Protein AF-A0A8X6QGM1-F1 (afdb_monomer_lite)

Radius of gyration: 16.3 Å; chains: 1; bounding box: 34×25×50 Å

Foldseek 3Di:
DLPAQEEEDEFELDLVGLVVVVVVVVVQVVSCVVVVHHHAYEYAYAAEPPPRVVSVVSSVVSCVVVVNDGNYYDPDHHYDDVLCVVCVVVVHDSVPPDDPD

Sequence (101 aa):
MMRSDLVITISLLSAVDLWKIESLMNILKILKAIQSRPIPLFFVNKVPARHAGSSINEALMFFGQNNMYPDFILQSVIKERDILNHSIKFGKGVIELCPTG

Structure (mmCIF, N/CA/C/O backbone):
data_AF-A0A8X6QGM1-F1
#
_entry.id   AF-A0A8X6QGM1-F1
#
loop_
_atom_site.group_PDB
_atom_site.id
_atom_site.type_symbol
_atom_site.label_atom_id
_atom_site.label_alt_id
_atom_site.label_comp_id
_atom_site.label_asym_id
_atom_site.label_entity_id
_atom_site.label_seq_id
_atom_site.pdbx_PDB_ins_code
_atom_site.Cartn_x
_atom_site.Cartn_y
_atom_site.Cartn_z
_atom_site.occupancy
_atom_site.B_iso_or_equiv
_atom_site.auth_seq_id
_atom_site.auth_comp_id
_atom_site.auth_asym_id
_atom_site.auth_atom_id
_atom_site.pdbx_PDB_model_num
ATOM 1 N N . MET A 1 1 ? -14.101 8.860 3.106 1.00 61.44 1 MET A N 1
ATOM 2 C CA . MET A 1 1 ? -13.469 8.425 4.369 1.00 61.44 1 MET A CA 1
ATOM 3 C C . MET A 1 1 ? -14.448 8.233 5.513 1.00 61.44 1 MET A C 1
ATOM 5 O O . MET A 1 1 ? -14.422 7.167 6.094 1.00 61.44 1 MET A O 1
ATOM 9 N N . MET A 1 2 ? -15.332 9.188 5.838 1.00 67.62 2 MET A N 1
ATOM 10 C CA . MET A 1 2 ? -16.178 9.073 7.046 1.00 67.62 2 MET A CA 1
ATOM 11 C C . MET A 1 2 ? -17.167 7.891 7.085 1.00 67.62 2 MET A C 1
ATOM 13 O O . MET A 1 2 ? -17.752 7.643 8.129 1.00 67.62 2 MET A O 1
ATOM 17 N N . ARG A 1 3 ? -17.363 7.184 5.967 1.00 82.88 3 ARG A N 1
ATOM 18 C CA . ARG A 1 3 ? -18.176 5.958 5.871 1.00 82.88 3 ARG A CA 1
ATOM 19 C C . ARG A 1 3 ? -17.354 4.730 5.466 1.00 82.88 3 ARG A C 1
ATOM 21 O O . ARG A 1 3 ? -17.922 3.703 5.135 1.00 82.88 3 ARG A O 1
ATOM 28 N N . SER A 1 4 ? -16.035 4.872 5.377 1.00 85.00 4 SER A N 1
ATOM 29 C CA . SER A 1 4 ? -15.156 3.816 4.890 1.00 85.00 4 SER A CA 1
ATOM 30 C C . SER A 1 4 ? -14.902 2.816 6.010 1.00 85.00 4 SER A C 1
ATOM 32 O O . SER A 1 4 ? -14.490 3.207 7.099 1.00 85.00 4 SER A O 1
ATOM 34 N N . ASP A 1 5 ? -15.119 1.532 5.734 1.00 88.31 5 ASP A N 1
ATOM 35 C CA . ASP A 1 5 ? -14.847 0.470 6.705 1.00 88.31 5 ASP A CA 1
ATOM 36 C C . ASP A 1 5 ? -13.361 0.100 6.780 1.00 88.31 5 ASP A C 1
ATOM 38 O O . ASP A 1 5 ? -12.908 -0.445 7.782 1.00 88.31 5 ASP A O 1
ATOM 42 N N . LEU A 1 6 ? -12.615 0.420 5.723 1.00 92.06 6 LEU A N 1
ATOM 43 C CA . LEU A 1 6 ? -11.175 0.245 5.581 1.00 92.06 6 LEU A CA 1
ATOM 44 C C . LEU A 1 6 ? -10.633 1.259 4.573 1.00 92.06 6 LEU A C 1
ATOM 46 O O . LEU A 1 6 ? -11.388 1.832 3.778 1.00 92.06 6 LEU A O 1
ATOM 50 N N . VAL A 1 7 ? -9.318 1.457 4.575 1.00 92.25 7 VAL A N 1
ATOM 51 C CA . VAL A 1 7 ? -8.622 2.298 3.598 1.00 92.25 7 VAL A CA 1
ATOM 52 C C . VAL A 1 7 ? -7.512 1.490 2.958 1.00 92.25 7 VAL A C 1
ATOM 54 O O . VAL A 1 7 ? -6.632 0.995 3.650 1.00 92.25 7 VAL A O 1
ATOM 57 N N . ILE A 1 8 ? -7.539 1.383 1.632 1.00 92.88 8 ILE A N 1
ATOM 58 C CA . ILE A 1 8 ? -6.433 0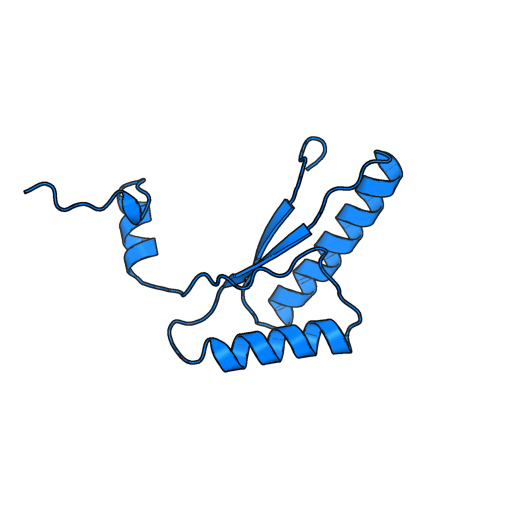.826 0.853 1.00 92.88 8 ILE A CA 1
ATOM 59 C C . ILE A 1 8 ? -5.714 1.998 0.209 1.00 92.88 8 ILE A C 1
ATOM 61 O O . ILE A 1 8 ? -6.332 2.787 -0.507 1.00 92.88 8 ILE A O 1
ATOM 65 N N . THR A 1 9 ? -4.417 2.110 0.460 1.00 92.06 9 THR A N 1
ATOM 66 C CA . THR A 1 9 ? -3.563 3.100 -0.185 1.00 92.06 9 THR A CA 1
ATOM 67 C C . THR A 1 9 ? -2.490 2.402 -1.005 1.00 92.06 9 THR A C 1
ATOM 69 O O . THR A 1 9 ? -1.787 1.512 -0.528 1.00 92.06 9 THR A O 1
ATOM 72 N N . ILE A 1 10 ? -2.390 2.800 -2.269 1.00 92.00 10 ILE A N 1
ATOM 73 C CA . ILE A 1 10 ? -1.348 2.358 -3.187 1.00 92.00 10 ILE A CA 1
ATOM 74 C C . ILE A 1 10 ? -0.358 3.510 -3.279 1.00 92.00 10 ILE A C 1
ATOM 76 O O . ILE A 1 10 ? -0.745 4.614 -3.660 1.00 92.00 10 ILE A O 1
ATOM 80 N N . SER A 1 11 ? 0.907 3.266 -2.955 1.00 89.94 11 SER A N 1
ATOM 81 C CA . SER A 1 11 ? 1.939 4.293 -3.092 1.00 89.94 11 SER A CA 1
ATOM 82 C C . SER A 1 11 ? 3.219 3.722 -3.677 1.00 89.94 11 SER A C 1
ATOM 84 O O . SER A 1 11 ? 3.529 2.535 -3.539 1.00 89.94 11 SER A O 1
ATOM 86 N N . LEU A 1 12 ? 3.941 4.601 -4.366 1.00 89.56 12 LEU A N 1
ATOM 87 C CA . LEU A 1 12 ? 5.324 4.366 -4.739 1.00 89.56 12 LEU A CA 1
ATOM 88 C C . LEU A 1 12 ? 6.190 4.287 -3.480 1.00 89.56 12 LEU A C 1
ATOM 90 O O . LEU A 1 12 ? 5.812 4.764 -2.407 1.00 89.56 12 LEU A O 1
ATOM 94 N N . LEU A 1 13 ? 7.363 3.684 -3.643 1.00 89.38 13 LEU A N 1
ATOM 95 C CA . LEU A 1 13 ? 8.304 3.416 -2.556 1.00 89.38 13 LEU A CA 1
ATOM 96 C C . LEU A 1 13 ? 9.356 4.518 -2.379 1.00 89.38 13 LEU A C 1
ATOM 98 O O . LEU A 1 13 ? 10.365 4.309 -1.715 1.00 89.38 13 LEU A O 1
ATOM 102 N N . SER A 1 14 ? 9.137 5.692 -2.977 1.00 88.12 14 SER A N 1
ATOM 103 C CA . SER A 1 14 ? 10.006 6.847 -2.760 1.00 88.12 14 SER A CA 1
ATOM 104 C C . SER A 1 14 ? 9.772 7.422 -1.359 1.00 88.12 14 SER A C 1
ATOM 106 O O . SER A 1 14 ? 8.638 7.448 -0.884 1.00 88.12 14 SER A O 1
ATOM 108 N N . ALA A 1 15 ? 10.814 7.940 -0.706 1.00 87.19 15 ALA A N 1
ATOM 109 C CA . ALA A 1 15 ? 10.686 8.544 0.625 1.00 87.19 15 ALA A CA 1
ATOM 110 C C . ALA A 1 15 ? 9.613 9.652 0.678 1.00 87.19 15 ALA A C 1
ATOM 112 O O . ALA A 1 15 ? 8.843 9.728 1.632 1.00 87.19 15 ALA A O 1
ATOM 113 N N . VAL A 1 16 ? 9.518 10.471 -0.379 1.00 89.44 16 VAL A N 1
ATOM 114 C CA . VAL A 1 16 ? 8.520 11.549 -0.500 1.00 89.44 16 VAL A CA 1
ATOM 115 C C . VAL A 1 16 ? 7.097 10.992 -0.520 1.00 89.44 16 VAL A C 1
ATOM 117 O O . VAL A 1 16 ? 6.199 11.556 0.104 1.00 89.44 16 VAL A O 1
ATOM 120 N N . ASP A 1 17 ? 6.874 9.891 -1.235 1.00 89.50 17 ASP A N 1
ATOM 121 C CA . ASP A 1 17 ? 5.555 9.269 -1.314 1.00 89.50 17 ASP A CA 1
ATOM 122 C C . ASP A 1 17 ? 5.204 8.515 -0.029 1.00 89.50 17 ASP A C 1
ATOM 124 O O . ASP A 1 17 ? 4.076 8.623 0.453 1.00 89.50 17 ASP A O 1
ATOM 128 N N . LEU A 1 18 ? 6.176 7.839 0.588 1.00 90.81 18 LEU A N 1
ATOM 129 C CA . LEU A 1 18 ? 5.994 7.180 1.881 1.00 90.81 18 LEU A CA 1
ATOM 130 C C . LEU A 1 18 ? 5.650 8.184 2.993 1.00 90.81 18 LEU A C 1
ATOM 132 O O . LEU A 1 18 ? 4.829 7.874 3.851 1.00 90.81 18 LEU A O 1
ATOM 136 N N . TRP A 1 19 ? 6.171 9.414 2.950 1.00 92.00 19 TRP A N 1
ATOM 137 C CA . TRP A 1 19 ? 5.802 10.466 3.912 1.00 92.00 19 TRP A CA 1
ATOM 138 C C . TRP A 1 19 ? 4.323 10.864 3.846 1.00 92.00 19 TRP A C 1
ATOM 140 O O . TRP A 1 19 ? 3.698 11.196 4.854 1.00 92.00 19 TRP A O 1
ATOM 150 N N . LYS A 1 20 ? 3.698 10.764 2.668 1.00 91.25 20 LYS A N 1
ATOM 151 C CA . LYS A 1 20 ? 2.254 11.014 2.526 1.00 91.25 20 LYS A CA 1
ATOM 152 C C . LYS A 1 20 ? 1.427 9.979 3.295 1.00 91.25 20 LYS A C 1
ATOM 154 O O . LYS A 1 20 ? 0.314 10.285 3.725 1.00 91.25 20 LYS A O 1
ATOM 159 N N . ILE A 1 21 ? 1.965 8.773 3.499 1.00 91.56 21 ILE A N 1
ATOM 160 C CA . ILE A 1 21 ? 1.317 7.718 4.288 1.00 91.56 21 ILE A CA 1
ATOM 161 C C . ILE A 1 21 ? 1.251 8.124 5.760 1.00 91.56 21 ILE A C 1
ATOM 163 O O . ILE A 1 21 ? 0.219 7.913 6.389 1.00 91.56 21 ILE A O 1
ATOM 167 N N . GLU A 1 22 ? 2.277 8.784 6.297 1.00 91.19 22 GLU A N 1
ATOM 168 C CA . GLU A 1 22 ? 2.254 9.309 7.668 1.00 91.19 22 GLU A CA 1
ATOM 169 C C . GLU A 1 22 ? 1.094 10.295 7.872 1.00 91.19 22 GLU A C 1
ATOM 171 O O . GLU A 1 22 ? 0.300 10.175 8.810 1.00 91.19 22 GLU A O 1
ATOM 176 N N . SER A 1 23 ? 0.948 11.238 6.939 1.00 91.69 23 SER A N 1
ATOM 177 C CA . SER A 1 23 ? -0.142 12.218 6.961 1.00 91.69 23 SER A CA 1
ATOM 178 C C . SER A 1 23 ? -1.508 11.525 6.944 1.00 91.69 23 SER A C 1
ATOM 180 O O . SER A 1 23 ? -2.400 11.872 7.719 1.00 91.69 23 SER A O 1
ATOM 182 N N . LEU A 1 24 ? -1.656 10.488 6.115 1.00 92.38 24 LEU A N 1
ATOM 183 C CA . LEU A 1 24 ? -2.862 9.665 6.053 1.00 92.38 24 LEU A CA 1
ATOM 184 C C . LEU A 1 24 ? -3.131 8.925 7.371 1.00 92.38 24 LEU A C 1
ATOM 186 O O . LEU A 1 24 ? -4.263 8.925 7.853 1.00 92.38 24 LEU A O 1
ATOM 190 N N . MET A 1 25 ? -2.104 8.330 7.979 1.00 92.38 25 MET A N 1
ATOM 191 C CA . MET A 1 25 ? -2.214 7.660 9.276 1.00 92.38 25 MET A CA 1
ATOM 192 C C . MET A 1 25 ? -2.678 8.627 10.366 1.00 92.38 25 MET A C 1
ATOM 194 O O . MET A 1 25 ? -3.534 8.276 11.178 1.00 92.38 25 MET A O 1
ATOM 198 N N . ASN A 1 26 ? -2.162 9.855 10.376 1.00 92.56 26 ASN A N 1
ATOM 199 C CA . ASN A 1 26 ? -2.565 10.873 11.344 1.00 92.56 26 ASN A CA 1
ATOM 200 C C . ASN A 1 26 ? -4.029 11.291 11.155 1.00 92.56 26 ASN A C 1
ATOM 202 O O . ASN A 1 26 ? -4.773 11.367 12.133 1.00 92.56 26 ASN A O 1
ATOM 206 N N . ILE A 1 27 ? -4.485 11.452 9.910 1.00 92.12 27 ILE A N 1
ATOM 207 C CA . ILE A 1 27 ? -5.904 11.694 9.608 1.00 92.12 27 ILE A CA 1
ATOM 208 C C . ILE A 1 27 ? -6.773 10.530 10.107 1.00 92.12 27 ILE A C 1
ATOM 210 O O . ILE A 1 27 ? -7.812 10.760 10.726 1.00 92.12 27 ILE A O 1
ATOM 214 N N . LEU A 1 28 ? -6.348 9.281 9.898 1.00 92.19 28 LEU A N 1
ATOM 215 C CA . LEU A 1 28 ? -7.093 8.105 10.357 1.00 92.19 28 LEU A CA 1
ATOM 216 C C . LEU A 1 28 ? -7.141 7.985 11.880 1.00 92.19 28 LEU A C 1
ATOM 218 O O . LEU A 1 28 ? -8.181 7.607 12.419 1.00 92.19 28 LEU A O 1
ATOM 222 N N . LYS A 1 29 ? -6.076 8.369 12.592 1.00 91.00 29 LYS A N 1
ATOM 223 C CA . LYS A 1 29 ? -6.085 8.463 14.062 1.00 91.00 29 LYS A CA 1
ATOM 224 C C . LYS A 1 29 ? -7.118 9.480 14.550 1.00 91.00 29 LYS A C 1
ATOM 226 O O . LYS A 1 29 ? -7.883 9.173 15.463 1.00 91.00 29 LYS A O 1
ATOM 231 N N . ILE A 1 30 ? -7.181 10.655 13.919 1.00 91.88 30 ILE A N 1
ATOM 232 C CA . ILE A 1 30 ? -8.173 11.692 14.243 1.00 91.88 30 ILE A CA 1
ATOM 233 C C . ILE A 1 30 ? -9.590 11.175 13.971 1.00 91.88 30 ILE A C 1
ATOM 235 O O . ILE A 1 30 ? -10.462 11.276 14.833 1.00 91.88 30 ILE A O 1
ATOM 239 N N . LEU A 1 31 ? -9.823 10.562 12.808 1.00 90.50 31 LEU A N 1
ATOM 240 C CA . LEU A 1 31 ? -11.128 9.994 12.461 1.00 90.50 31 LEU A CA 1
ATOM 241 C C . LEU A 1 31 ? -11.549 8.884 13.426 1.00 90.50 31 LEU A C 1
ATOM 243 O O . LEU A 1 31 ? -12.701 8.861 13.850 1.00 90.50 31 LEU A O 1
ATOM 247 N N . LYS A 1 32 ? -10.620 8.010 13.825 1.00 89.94 32 LYS A N 1
ATOM 248 C CA . LYS A 1 32 ? -10.867 6.972 14.831 1.00 89.94 32 LYS A CA 1
ATOM 249 C C . LYS A 1 32 ? -11.298 7.575 16.166 1.00 89.94 32 LYS A C 1
ATOM 251 O O . LYS A 1 32 ? -12.222 7.049 16.778 1.00 89.94 32 LYS A O 1
ATOM 256 N N . ALA A 1 33 ? -10.666 8.666 16.602 1.00 90.81 33 ALA A N 1
ATOM 257 C CA . ALA A 1 33 ? -11.038 9.359 17.835 1.00 90.81 33 ALA A CA 1
ATOM 258 C C . ALA A 1 33 ? -12.448 9.970 17.754 1.00 90.81 33 ALA A C 1
ATOM 260 O O . ALA A 1 33 ? -13.231 9.828 18.687 1.00 90.81 33 ALA A O 1
ATOM 261 N N . ILE A 1 34 ? -12.797 10.591 16.623 1.00 91.31 34 ILE A N 1
ATOM 262 C CA . ILE A 1 34 ? -14.111 11.224 16.418 1.00 91.31 34 ILE A CA 1
ATOM 263 C C . ILE A 1 34 ? -15.227 10.179 16.298 1.00 91.31 34 ILE A C 1
ATOM 265 O O . ILE A 1 34 ? -16.303 10.345 16.864 1.00 91.31 34 ILE A O 1
ATOM 269 N N . GLN A 1 35 ? -14.991 9.106 15.544 1.00 89.19 35 GLN A N 1
ATOM 270 C CA . GLN A 1 35 ? -16.018 8.115 15.208 1.00 89.19 35 GLN A CA 1
ATOM 271 C C . GLN A 1 35 ? -16.050 6.924 16.170 1.00 89.19 35 GLN A C 1
ATOM 273 O O . 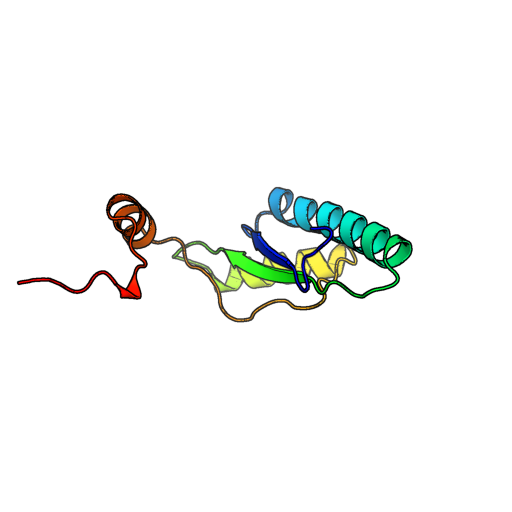GLN A 1 35 ? -16.916 6.063 16.037 1.00 89.19 35 GLN A O 1
ATOM 278 N N . SER A 1 36 ? -15.102 6.850 17.113 1.00 88.06 36 SER A N 1
ATOM 279 C CA . SER A 1 36 ? -14.929 5.725 18.047 1.00 88.06 36 SER A CA 1
ATOM 280 C C . SER A 1 36 ? -14.895 4.359 17.352 1.00 88.06 36 SER A C 1
ATOM 282 O O . SER A 1 36 ? -15.324 3.342 17.894 1.00 88.06 36 SER A O 1
ATOM 284 N N . ARG A 1 37 ? -14.368 4.334 16.126 1.00 88.69 37 ARG A N 1
ATOM 285 C CA . ARG A 1 37 ? -14.351 3.163 15.256 1.00 88.69 37 ARG A CA 1
ATOM 286 C C . ARG A 1 37 ? -12.977 3.018 14.599 1.00 88.69 37 ARG A C 1
ATOM 288 O O . ARG A 1 37 ? -12.468 3.999 14.056 1.00 88.69 37 ARG A O 1
ATOM 295 N N . PRO A 1 38 ? -12.366 1.820 14.602 1.00 86.06 38 PRO A N 1
ATOM 296 C CA . PRO A 1 38 ? -11.142 1.587 13.849 1.00 86.06 38 PRO A CA 1
ATOM 297 C C . PRO A 1 38 ? -11.423 1.597 12.340 1.00 86.06 38 PRO A C 1
ATOM 299 O O . PRO A 1 38 ? -12.380 0.979 11.873 1.00 86.06 38 PRO A O 1
ATOM 302 N N . ILE A 1 39 ? -10.558 2.278 11.588 1.00 90.88 39 ILE A N 1
ATOM 303 C CA . ILE A 1 39 ? -10.532 2.258 10.124 1.00 90.88 39 ILE A CA 1
ATOM 304 C C . ILE A 1 39 ? -9.125 1.786 9.726 1.00 90.88 39 ILE A C 1
ATOM 306 O O . ILE A 1 39 ? -8.207 2.607 9.724 1.00 90.88 39 ILE A O 1
ATOM 310 N N . PRO A 1 40 ? -8.924 0.480 9.473 1.00 91.88 40 PRO A N 1
ATOM 311 C CA . PRO A 1 40 ? -7.603 -0.073 9.201 1.00 91.88 40 PRO A CA 1
ATOM 312 C C . PRO A 1 40 ? -7.035 0.448 7.878 1.00 91.88 40 PRO A C 1
ATOM 314 O O . PRO A 1 40 ? -7.748 0.531 6.869 1.00 91.88 40 PRO A O 1
ATOM 317 N N . LEU A 1 41 ? -5.740 0.759 7.884 1.00 92.62 41 LEU A N 1
ATOM 318 C CA . LEU A 1 41 ? -4.971 1.174 6.718 1.00 92.62 41 LEU A CA 1
ATOM 319 C C . LEU A 1 41 ? -4.191 -0.002 6.122 1.00 92.62 41 LEU A C 1
ATOM 321 O O . LEU A 1 41 ? -3.256 -0.526 6.726 1.00 92.62 41 LEU A O 1
ATOM 325 N N . PHE A 1 42 ? -4.537 -0.356 4.889 1.00 92.25 42 PHE A N 1
ATOM 326 C CA . PHE A 1 42 ? -3.826 -1.318 4.060 1.00 92.25 42 PHE A CA 1
ATOM 327 C C . PHE A 1 42 ? -2.914 -0.583 3.088 1.00 92.25 42 PHE A C 1
ATOM 329 O O . PHE A 1 42 ? -3.373 0.181 2.238 1.00 92.25 42 PHE A O 1
ATOM 336 N N . PHE A 1 43 ? -1.621 -0.845 3.187 1.00 91.06 43 PHE A N 1
ATOM 337 C CA . PHE A 1 43 ? -0.614 -0.317 2.288 1.00 91.06 43 PHE A CA 1
ATOM 338 C C . PHE A 1 43 ? -0.267 -1.335 1.197 1.00 91.06 43 PHE A C 1
ATOM 340 O O . PHE A 1 43 ? 0.070 -2.485 1.484 1.00 91.06 43 PHE A O 1
ATOM 347 N N . VAL A 1 44 ? -0.339 -0.902 -0.061 1.00 89.19 44 VAL A N 1
ATOM 348 C CA . VAL A 1 44 ? 0.044 -1.683 -1.240 1.00 89.19 44 VAL A CA 1
ATOM 349 C C . VAL A 1 44 ? 1.264 -1.053 -1.889 1.00 89.19 44 VAL A C 1
ATOM 351 O O . VAL A 1 44 ? 1.229 0.094 -2.343 1.00 89.19 44 VAL A O 1
ATOM 354 N N . ASN A 1 45 ? 2.326 -1.846 -1.995 1.00 88.62 45 ASN A N 1
ATOM 355 C CA . ASN A 1 45 ? 3.563 -1.433 -2.637 1.00 88.62 45 ASN A CA 1
ATOM 356 C C . ASN A 1 45 ? 3.370 -1.348 -4.158 1.00 88.62 45 ASN A C 1
ATOM 358 O O . ASN A 1 45 ? 3.168 -2.372 -4.824 1.00 88.62 45 ASN A O 1
ATOM 362 N N . LYS A 1 46 ? 3.475 -0.142 -4.723 1.00 88.69 46 LYS A N 1
ATOM 363 C CA . LYS A 1 46 ? 3.635 0.049 -6.167 1.00 88.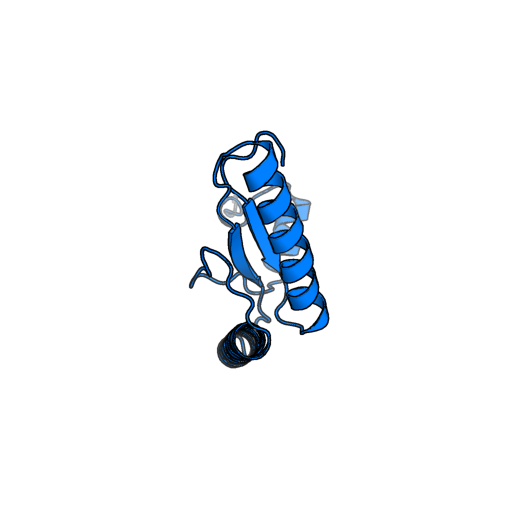69 46 LYS A CA 1
ATOM 364 C C . LYS A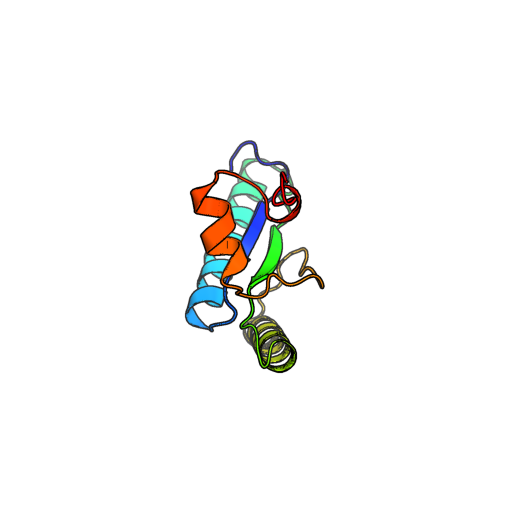 1 46 ? 5.122 0.109 -6.485 1.00 88.69 46 LYS A C 1
ATOM 366 O O . LYS A 1 46 ? 5.830 0.990 -6.005 1.00 88.69 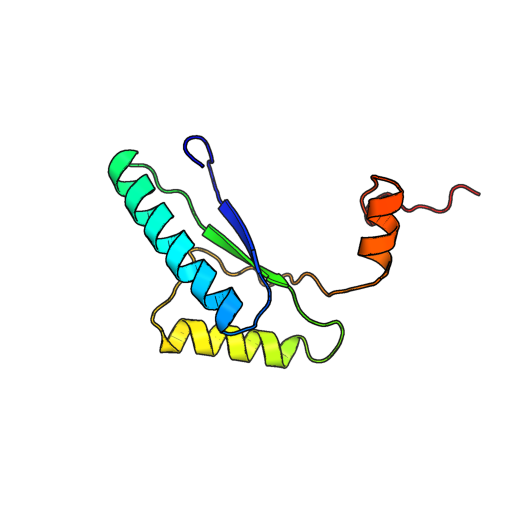46 LYS A O 1
ATOM 371 N N . VAL A 1 47 ? 5.595 -0.847 -7.273 1.00 87.81 47 VAL A N 1
ATOM 372 C CA . VAL A 1 47 ? 7.028 -1.077 -7.486 1.00 87.81 47 VAL A CA 1
ATOM 373 C C . VAL A 1 47 ? 7.397 -0.998 -8.963 1.00 87.81 47 VAL A C 1
ATOM 375 O O . VAL A 1 47 ? 6.580 -1.350 -9.823 1.00 87.81 47 VAL A O 1
ATOM 378 N N . PRO A 1 48 ? 8.640 -0.606 -9.283 1.00 82.81 48 PRO A N 1
ATOM 379 C CA . PRO A 1 48 ? 9.146 -0.719 -10.641 1.00 82.81 48 PRO A CA 1
ATOM 380 C C . PRO A 1 48 ? 9.135 -2.177 -11.124 1.00 82.81 48 PRO A C 1
ATOM 382 O O . PRO A 1 48 ? 9.212 -3.137 -10.351 1.00 82.81 48 PRO A O 1
ATOM 385 N N . ALA A 1 49 ? 9.071 -2.356 -12.445 1.00 76.75 49 ALA A N 1
ATOM 386 C CA . ALA A 1 49 ? 9.133 -3.673 -13.080 1.00 76.75 49 ALA A CA 1
ATOM 387 C C . ALA A 1 49 ? 10.419 -4.453 -12.741 1.00 76.75 49 ALA A C 1
ATOM 389 O O . ALA A 1 49 ? 10.398 -5.687 -12.694 1.00 76.75 49 ALA A O 1
ATOM 390 N N . ARG A 1 50 ? 11.530 -3.733 -12.536 1.00 75.50 50 ARG A N 1
ATOM 391 C CA . ARG A 1 50 ? 12.860 -4.247 -12.174 1.00 75.50 50 ARG A CA 1
ATOM 392 C C . ARG A 1 50 ? 13.195 -3.811 -10.746 1.00 75.50 50 ARG A C 1
ATOM 394 O O . ARG A 1 50 ? 12.738 -2.761 -10.324 1.00 75.50 50 ARG A O 1
ATOM 401 N N . HIS A 1 51 ? 13.985 -4.602 -10.020 1.00 78.00 51 HIS A N 1
ATOM 402 C CA . HIS A 1 51 ? 14.440 -4.290 -8.651 1.00 78.00 51 HIS A CA 1
ATOM 403 C C . HIS A 1 51 ? 13.336 -4.141 -7.583 1.00 78.00 51 HIS A C 1
ATOM 405 O O . HIS A 1 51 ? 13.565 -3.557 -6.533 1.00 78.00 51 HIS A O 1
ATOM 411 N N . ALA A 1 52 ? 12.156 -4.739 -7.791 1.00 80.44 52 ALA A N 1
ATOM 412 C CA . ALA A 1 52 ? 11.053 -4.671 -6.826 1.00 80.44 52 ALA A CA 1
ATOM 413 C C . ALA A 1 52 ? 11.455 -5.072 -5.390 1.00 80.44 52 ALA A C 1
ATOM 415 O O . ALA A 1 52 ? 11.016 -4.438 -4.439 1.00 80.44 52 ALA A O 1
ATOM 416 N N . GLY A 1 53 ? 12.304 -6.095 -5.231 1.00 83.81 53 GLY A N 1
ATOM 417 C CA . GLY A 1 53 ? 12.722 -6.579 -3.911 1.00 83.81 53 GLY A CA 1
ATOM 418 C C . GLY A 1 53 ? 13.530 -5.561 -3.101 1.00 83.81 53 GLY A C 1
ATOM 419 O O . GLY A 1 53 ? 13.254 -5.381 -1.919 1.00 83.81 53 GLY A O 1
ATOM 420 N N . SER A 1 54 ? 14.488 -4.863 -3.724 1.00 84.44 54 SER A N 1
ATOM 421 C CA . SER A 1 54 ? 15.289 -3.856 -3.017 1.00 84.44 54 SER A CA 1
ATOM 422 C C . SER A 1 54 ? 14.439 -2.655 -2.619 1.00 84.44 54 SER A C 1
ATOM 424 O O . SER A 1 54 ? 14.501 -2.235 -1.469 1.00 84.44 54 SER A O 1
ATOM 426 N N . SER A 1 55 ? 13.562 -2.180 -3.510 1.00 83.75 55 SER A N 1
ATOM 427 C CA . SER A 1 55 ? 12.668 -1.057 -3.207 1.00 83.75 55 SER A CA 1
ATOM 428 C C . SER A 1 55 ? 11.709 -1.365 -2.052 1.00 83.75 55 SER A C 1
ATOM 430 O O . SER A 1 55 ? 11.463 -0.498 -1.219 1.00 83.75 55 SER A O 1
ATOM 432 N N . ILE A 1 56 ? 11.186 -2.596 -1.960 1.00 88.19 56 ILE A N 1
ATOM 433 C CA . ILE A 1 56 ? 10.336 -3.014 -0.829 1.00 88.19 56 ILE A CA 1
ATOM 434 C C . ILE A 1 56 ? 11.131 -2.983 0.476 1.00 88.19 56 ILE A C 1
ATOM 436 O O . ILE A 1 56 ? 10.647 -2.446 1.469 1.00 88.19 56 ILE A O 1
ATOM 440 N N . ASN A 1 57 ? 12.353 -3.521 0.481 1.00 88.75 57 ASN A N 1
ATOM 441 C CA . ASN A 1 57 ? 13.197 -3.518 1.675 1.00 88.75 57 ASN A CA 1
ATOM 442 C C . ASN A 1 57 ? 13.545 -2.094 2.124 1.00 88.75 57 ASN A C 1
ATOM 444 O O . ASN A 1 57 ? 13.475 -1.800 3.314 1.00 88.75 57 ASN A O 1
ATOM 448 N N . GLU A 1 58 ? 13.865 -1.200 1.188 1.00 87.44 58 GLU A N 1
ATOM 449 C CA . GLU A 1 58 ? 14.096 0.221 1.470 1.00 87.44 58 GLU A CA 1
ATOM 450 C C . GLU A 1 58 ? 12.862 0.885 2.093 1.00 87.44 58 GLU A C 1
ATOM 452 O O . GLU A 1 58 ? 12.988 1.576 3.102 1.00 87.44 58 GLU A O 1
ATOM 457 N N . ALA A 1 59 ? 11.663 0.619 1.567 1.00 88.19 59 ALA A N 1
ATOM 458 C CA . ALA A 1 59 ? 10.421 1.140 2.134 1.00 88.19 59 ALA A CA 1
ATOM 459 C C . ALA A 1 59 ? 10.139 0.600 3.546 1.00 88.19 59 ALA A C 1
ATOM 461 O O . ALA A 1 59 ? 9.744 1.359 4.431 1.00 88.19 59 ALA A O 1
ATOM 462 N N . LEU A 1 60 ? 10.371 -0.694 3.788 1.00 90.25 60 LEU A N 1
ATOM 463 C CA . LEU A 1 60 ? 10.216 -1.297 5.117 1.00 90.25 60 LEU A CA 1
ATOM 464 C C . LEU A 1 60 ? 11.214 -0.714 6.125 1.00 90.25 60 LEU A C 1
ATOM 466 O O . LEU A 1 60 ? 10.837 -0.421 7.261 1.00 90.25 60 LEU A O 1
ATOM 470 N N . MET A 1 61 ? 12.466 -0.494 5.711 1.00 91.81 61 MET A N 1
ATOM 471 C CA . MET A 1 61 ? 13.461 0.192 6.540 1.00 91.81 61 MET A CA 1
ATOM 472 C C . MET A 1 61 ? 13.041 1.630 6.837 1.00 91.81 61 MET A C 1
ATOM 474 O O . MET A 1 61 ? 13.126 2.056 7.985 1.00 91.81 61 MET A O 1
ATOM 478 N N . PHE A 1 62 ? 12.532 2.355 5.841 1.00 91.56 62 PHE A N 1
ATOM 479 C CA . PHE A 1 62 ? 12.040 3.718 6.009 1.00 91.56 62 PHE A CA 1
ATOM 480 C C . PHE A 1 62 ? 10.887 3.797 7.017 1.00 91.56 62 PHE A C 1
ATOM 482 O O . PHE A 1 62 ? 10.893 4.659 7.895 1.00 91.56 62 PHE A O 1
ATOM 489 N N . PHE A 1 63 ? 9.927 2.873 6.949 1.00 91.56 63 PHE A N 1
ATOM 490 C CA . PHE A 1 63 ? 8.861 2.764 7.945 1.00 91.56 63 PHE A CA 1
ATOM 491 C C . PHE A 1 63 ? 9.405 2.506 9.353 1.00 91.56 63 PHE A C 1
ATOM 493 O O . PHE A 1 63 ? 9.026 3.207 10.292 1.00 91.56 63 PHE A O 1
ATOM 500 N N . GLY A 1 64 ? 10.339 1.561 9.490 1.00 91.75 64 GLY A N 1
ATOM 501 C CA . GLY A 1 64 ? 10.962 1.231 10.772 1.00 91.75 64 GLY A CA 1
ATOM 502 C C . GLY A 1 64 ? 11.760 2.389 11.377 1.00 91.75 64 GLY A C 1
ATOM 503 O O . GLY A 1 64 ? 11.617 2.673 12.560 1.00 91.75 64 GLY A O 1
ATOM 504 N N . GLN A 1 65 ? 12.559 3.091 10.572 1.00 94.31 65 GLN A N 1
ATOM 505 C CA . GLN A 1 65 ? 13.387 4.218 11.021 1.00 94.31 65 GLN A CA 1
ATOM 506 C C . GLN A 1 65 ? 12.561 5.423 11.478 1.00 94.31 65 GLN A C 1
ATOM 508 O O . GLN A 1 65 ? 12.990 6.161 12.360 1.00 94.31 65 GLN A O 1
ATOM 513 N N . ASN A 1 66 ? 11.378 5.614 10.893 1.00 92.00 66 ASN A N 1
ATOM 514 C CA . ASN A 1 66 ? 10.517 6.764 11.165 1.00 92.00 66 AS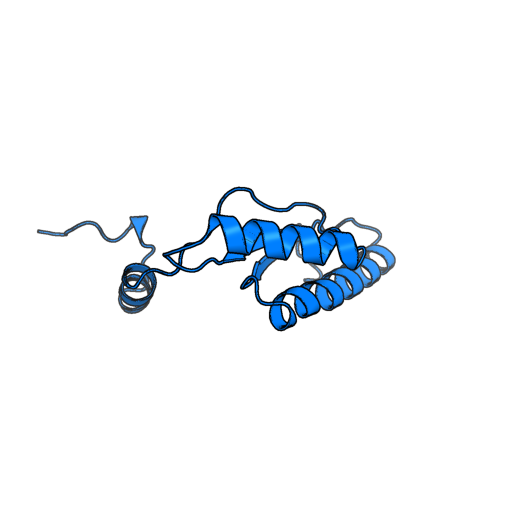N A CA 1
ATOM 515 C C . ASN A 1 66 ? 9.313 6.422 12.059 1.00 92.00 66 ASN A C 1
ATOM 517 O O . ASN A 1 66 ? 8.408 7.238 12.201 1.00 92.00 66 ASN A O 1
ATOM 521 N N . ASN A 1 67 ? 9.287 5.233 12.674 1.00 90.38 67 ASN A N 1
ATOM 522 C CA . ASN A 1 67 ? 8.196 4.764 13.539 1.00 90.38 67 ASN A CA 1
ATOM 523 C C . ASN A 1 67 ? 6.802 4.821 12.878 1.00 90.38 67 ASN A C 1
ATOM 525 O O . ASN A 1 67 ? 5.788 5.100 13.527 1.00 90.38 67 ASN A O 1
ATOM 529 N N . MET A 1 68 ? 6.742 4.553 11.576 1.00 90.12 68 MET A N 1
ATOM 530 C CA . MET A 1 68 ? 5.502 4.523 10.808 1.00 90.12 68 MET A CA 1
ATOM 531 C C . MET A 1 68 ? 5.060 3.078 10.607 1.00 90.12 68 MET A C 1
ATOM 533 O O . MET A 1 68 ? 5.713 2.311 9.908 1.00 90.12 68 MET A O 1
ATOM 537 N N . TYR A 1 69 ? 3.919 2.717 11.184 1.00 88.69 69 TYR A N 1
ATOM 538 C CA . TYR A 1 69 ? 3.395 1.354 11.129 1.00 88.69 69 TYR A CA 1
ATOM 539 C C . TYR A 1 69 ? 1.951 1.362 10.612 1.00 88.69 69 TYR A C 1
ATOM 541 O O . TYR A 1 69 ? 1.026 1.535 11.410 1.00 88.69 69 TYR A O 1
ATOM 549 N N . PRO A 1 70 ? 1.735 1.232 9.287 1.00 88.19 70 PRO A N 1
ATOM 550 C CA . PRO A 1 70 ? 0.411 0.935 8.746 1.00 88.19 70 PRO A CA 1
ATOM 551 C C . PRO A 1 70 ? -0.152 -0.334 9.398 1.00 88.19 70 PRO A C 1
ATOM 553 O O . PRO A 1 70 ? 0.619 -1.241 9.714 1.00 88.19 70 PRO A O 1
ATOM 556 N N . ASP A 1 71 ? -1.477 -0.430 9.556 1.00 91.25 71 ASP A N 1
ATOM 557 C CA . ASP A 1 71 ? -2.100 -1.615 10.167 1.00 91.25 71 ASP A CA 1
ATOM 558 C C . ASP A 1 71 ? -1.759 -2.892 9.384 1.00 91.25 71 ASP A C 1
ATOM 560 O O . ASP A 1 71 ? -1.513 -3.944 9.971 1.00 91.25 71 ASP A O 1
ATOM 564 N N . PHE A 1 72 ? -1.699 -2.786 8.051 1.00 91.56 72 PHE A N 1
ATOM 565 C CA . PHE A 1 72 ? -1.312 -3.883 7.173 1.00 91.56 72 PHE A CA 1
ATOM 566 C C . PHE A 1 72 ? -0.433 -3.398 6.021 1.00 91.56 72 PHE A C 1
ATOM 568 O O . PHE A 1 72 ? -0.785 -2.461 5.307 1.00 91.56 72 PHE A O 1
ATOM 575 N N . ILE A 1 73 ? 0.675 -4.098 5.776 1.00 89.75 73 ILE A N 1
ATOM 576 C CA . ILE A 1 73 ? 1.476 -3.971 4.553 1.00 89.75 73 ILE A CA 1
ATOM 577 C C . ILE A 1 73 ? 1.243 -5.233 3.726 1.00 89.75 73 ILE A C 1
ATOM 579 O O . ILE A 1 73 ? 1.599 -6.334 4.146 1.00 89.75 73 ILE A O 1
ATOM 583 N N . LEU A 1 74 ? 0.617 -5.092 2.559 1.00 89.12 74 LEU A N 1
ATOM 584 C CA . LEU A 1 74 ? 0.338 -6.228 1.688 1.00 89.12 74 LEU A CA 1
ATOM 585 C C . LEU A 1 74 ? 1.632 -6.751 1.053 1.00 89.12 74 LEU A C 1
ATOM 587 O O . LEU A 1 74 ? 2.429 -5.993 0.497 1.00 89.12 74 LEU A O 1
ATOM 591 N N . GLN A 1 75 ? 1.810 -8.075 1.107 1.00 82.69 75 GLN A N 1
ATOM 592 C CA . GLN A 1 75 ? 2.924 -8.767 0.446 1.00 82.69 75 GLN A CA 1
ATOM 593 C C . GLN A 1 75 ? 2.794 -8.727 -1.083 1.00 82.69 75 GLN A C 1
ATOM 595 O O . GLN A 1 75 ? 3.791 -8.726 -1.803 1.00 82.69 75 GLN A O 1
ATOM 600 N N . SER A 1 76 ? 1.556 -8.673 -1.581 1.00 84.88 76 SER A N 1
ATOM 601 C CA . SER A 1 76 ? 1.268 -8.476 -2.997 1.00 84.88 76 SER A CA 1
ATOM 602 C C . SER A 1 76 ? 1.664 -7.069 -3.433 1.00 84.88 76 SER A C 1
ATOM 604 O O . SER A 1 76 ? 1.346 -6.083 -2.768 1.00 84.88 76 SER A O 1
ATOM 606 N N . VAL A 1 77 ? 2.320 -6.976 -4.588 1.00 87.88 77 VAL A N 1
ATOM 607 C CA . VAL A 1 77 ? 2.811 -5.710 -5.142 1.00 87.88 77 VAL A CA 1
ATOM 608 C C . VAL A 1 77 ? 2.204 -5.431 -6.507 1.00 87.88 77 VAL A C 1
ATOM 610 O O . VAL A 1 77 ? 1.997 -6.345 -7.308 1.00 87.88 77 VAL A O 1
ATOM 613 N N . ILE A 1 78 ? 1.972 -4.156 -6.802 1.00 88.06 78 ILE A N 1
ATOM 614 C CA . ILE A 1 78 ? 1.556 -3.710 -8.131 1.00 88.06 78 ILE A CA 1
ATOM 615 C C . ILE A 1 78 ? 2.815 -3.285 -8.880 1.00 88.06 78 ILE A C 1
ATOM 617 O O . ILE A 1 78 ? 3.387 -2.229 -8.613 1.00 88.06 78 ILE A O 1
ATOM 621 N N . LYS A 1 79 ? 3.266 -4.128 -9.813 1.00 87.69 79 LYS A N 1
ATOM 622 C CA . LYS A 1 79 ? 4.393 -3.797 -10.694 1.00 87.69 79 LYS A CA 1
ATOM 623 C C . LYS A 1 79 ? 3.930 -2.839 -11.779 1.00 87.69 79 LYS A C 1
ATOM 625 O O . LYS A 1 79 ? 2.931 -3.103 -12.447 1.00 87.69 79 LYS A O 1
ATOM 630 N N . GLU A 1 80 ? 4.686 -1.777 -12.008 1.00 82.06 80 GLU A N 1
ATOM 631 C CA . GLU A 1 80 ? 4.453 -0.903 -13.154 1.00 82.06 80 GLU A CA 1
ATOM 632 C C . GLU A 1 80 ? 4.674 -1.664 -14.465 1.00 82.06 80 GLU A C 1
ATOM 634 O O . GLU A 1 80 ? 5.714 -2.290 -14.683 1.00 82.06 80 GLU A O 1
ATOM 639 N N . ARG A 1 81 ? 3.647 -1.663 -15.318 1.00 83.50 81 ARG A N 1
ATOM 640 C CA . ARG A 1 81 ? 3.610 -2.364 -16.603 1.00 83.50 81 ARG A CA 1
ATOM 641 C C . ARG A 1 81 ? 2.787 -1.553 -17.595 1.00 83.50 81 ARG A C 1
ATOM 643 O O . ARG A 1 81 ? 1.708 -1.079 -17.244 1.00 83.50 81 ARG A O 1
ATOM 650 N N . ASP A 1 82 ? 3.224 -1.512 -18.849 1.00 83.56 82 ASP A N 1
ATOM 651 C CA . ASP A 1 82 ? 2.509 -0.795 -19.914 1.00 83.56 82 ASP A CA 1
ATOM 652 C C . ASP A 1 82 ? 1.100 -1.341 -20.163 1.00 83.56 82 ASP A C 1
ATOM 654 O O . ASP A 1 82 ? 0.209 -0.594 -20.564 1.00 83.56 82 ASP A O 1
ATOM 658 N N . ILE A 1 83 ? 0.861 -2.628 -19.883 1.00 82.56 83 ILE A N 1
ATOM 659 C CA . ILE A 1 83 ? -0.457 -3.258 -20.048 1.00 82.56 83 ILE A CA 1
ATOM 660 C C . ILE A 1 83 ? -1.544 -2.600 -19.183 1.00 82.56 83 ILE A C 1
ATOM 662 O O . ILE A 1 83 ? -2.693 -2.540 -19.608 1.00 82.56 83 ILE A O 1
ATOM 666 N N . LEU A 1 84 ? -1.186 -2.044 -18.016 1.00 80.81 84 LEU A N 1
ATOM 667 C CA . LEU A 1 84 ? -2.126 -1.311 -17.158 1.00 80.81 84 LEU A CA 1
ATOM 668 C C . LEU A 1 84 ? -2.588 -0.015 -17.839 1.00 80.81 84 LEU A C 1
ATOM 670 O O . LEU A 1 84 ? -3.770 0.307 -17.831 1.00 80.81 84 LEU A O 1
ATOM 674 N N . ASN A 1 85 ? -1.673 0.694 -18.503 1.00 80.19 85 ASN A N 1
ATOM 675 C CA . ASN A 1 85 ? -2.012 1.902 -19.258 1.00 80.19 85 ASN A CA 1
ATOM 676 C C . ASN A 1 85 ? -2.874 1.581 -20.485 1.00 80.19 85 ASN A C 1
ATOM 678 O O . ASN A 1 85 ? -3.752 2.360 -20.852 1.00 80.19 85 ASN A O 1
ATOM 682 N N . HIS A 1 86 ? -2.645 0.429 -21.118 1.00 79.75 86 HIS A N 1
ATOM 683 C CA . HIS A 1 86 ? -3.477 -0.031 -22.226 1.00 79.75 86 HIS A CA 1
ATOM 684 C C . HIS A 1 86 ? -4.880 -0.416 -21.757 1.00 79.75 86 HIS A C 1
ATOM 686 O O . HIS A 1 86 ? -5.843 -0.022 -22.404 1.00 79.75 86 HIS A O 1
ATOM 692 N N . SER A 1 87 ? -5.021 -1.117 -20.627 1.00 80.44 87 SER A N 1
ATOM 693 C CA . SER A 1 87 ? -6.332 -1.544 -20.120 1.00 80.44 87 SER A CA 1
ATOM 694 C C . SER A 1 87 ? -7.242 -0.356 -19.784 1.00 80.44 87 SER A C 1
ATOM 696 O O . SER A 1 87 ? -8.430 -0.384 -20.106 1.00 80.44 87 SER A O 1
ATOM 698 N N . ILE A 1 88 ? -6.669 0.730 -19.247 1.00 82.00 88 ILE A N 1
ATOM 699 C CA . ILE A 1 88 ? -7.385 1.987 -18.970 1.00 82.00 88 ILE A CA 1
ATOM 700 C C . ILE A 1 88 ? -8.039 2.550 -20.236 1.00 82.00 88 ILE A C 1
ATOM 702 O O . ILE A 1 88 ? -9.185 2.990 -20.172 1.00 82.00 88 ILE A O 1
ATOM 706 N N . LYS A 1 89 ? -7.366 2.487 -21.397 1.00 82.12 89 LYS A N 1
ATOM 707 C CA . LYS A 1 89 ? -7.936 2.964 -22.674 1.00 82.12 89 LYS A CA 1
ATOM 708 C C . LYS A 1 89 ? -9.232 2.242 -23.045 1.00 82.12 89 LYS A C 1
ATOM 710 O O . LYS A 1 89 ? -10.073 2.822 -23.720 1.00 82.12 89 LYS A O 1
ATOM 715 N N . PHE A 1 90 ? -9.389 0.996 -22.608 1.00 82.06 90 PHE A N 1
ATOM 716 C CA . PHE A 1 90 ? -10.567 0.179 -22.889 1.00 82.06 90 PHE A CA 1
ATOM 717 C C . PHE A 1 90 ? -11.611 0.223 -21.771 1.00 82.06 90 PHE A C 1
ATOM 719 O O . PHE A 1 90 ? -12.629 -0.453 -21.884 1.00 82.06 90 PHE A O 1
ATOM 726 N N . GLY A 1 91 ? -11.365 0.971 -20.687 1.00 82.56 91 GLY A N 1
ATOM 727 C CA . GLY A 1 91 ? -12.218 0.951 -19.497 1.00 82.56 91 GLY A CA 1
ATOM 728 C C . GLY A 1 91 ? -12.302 -0.433 -18.846 1.00 82.56 91 GLY A C 1
ATOM 729 O O . GLY A 1 91 ? -13.285 -0.725 -18.174 1.00 82.56 91 GLY A O 1
ATOM 730 N N . LYS A 1 92 ? -11.297 -1.287 -19.079 1.00 83.25 92 LYS A N 1
ATOM 731 C CA . LYS A 1 92 ? -11.277 -2.692 -18.667 1.00 83.25 92 LYS A CA 1
ATOM 732 C C . LYS A 1 92 ? -10.180 -2.961 -17.647 1.00 83.25 92 LYS A C 1
ATOM 734 O O . LYS A 1 92 ? -9.093 -2.370 -17.690 1.00 83.25 92 LYS A O 1
ATOM 739 N N . GLY A 1 93 ? -10.436 -3.913 -16.759 1.00 81.12 93 GLY A N 1
ATOM 740 C CA . GLY A 1 93 ? -9.400 -4.539 -15.947 1.00 81.12 93 GLY A CA 1
ATOM 741 C C . GLY A 1 93 ? -8.446 -5.361 -16.816 1.00 81.12 93 GLY A C 1
ATOM 742 O O . GLY A 1 93 ? -8.837 -5.897 -17.849 1.00 81.12 93 GLY A O 1
ATOM 743 N N . VAL A 1 94 ? -7.185 -5.519 -16.394 1.00 80.19 94 VAL A N 1
ATOM 744 C CA . VAL A 1 94 ? -6.217 -6.371 -17.123 1.00 80.19 94 VAL A CA 1
ATOM 745 C C . VAL A 1 94 ? -6.732 -7.806 -17.278 1.00 80.19 94 VAL A C 1
ATOM 747 O O . VAL A 1 94 ? -6.501 -8.425 -18.310 1.00 80.19 94 VAL A O 1
ATOM 750 N N . ILE A 1 95 ? -7.480 -8.311 -16.292 1.00 81.12 95 ILE A N 1
ATOM 751 C CA . ILE A 1 95 ? -8.106 -9.642 -16.337 1.00 81.12 95 ILE A CA 1
ATOM 752 C C . ILE A 1 95 ? -9.225 -9.759 -17.385 1.00 81.12 95 ILE A C 1
ATOM 754 O O . ILE A 1 95 ? -9.605 -10.863 -17.749 1.00 81.12 95 ILE A O 1
ATOM 758 N N . GLU A 1 96 ? -9.748 -8.632 -17.871 1.00 79.25 96 GLU A N 1
ATOM 759 C CA . GLU A 1 96 ? -10.839 -8.558 -18.851 1.00 79.25 96 GLU A CA 1
ATOM 760 C C . GLU A 1 96 ? -10.316 -8.335 -20.279 1.00 79.25 96 GLU A C 1
ATOM 762 O O . GLU A 1 96 ? -11.087 -8.344 -21.244 1.00 79.25 96 GLU A O 1
ATOM 767 N N . LEU A 1 97 ? -9.002 -8.128 -20.435 1.00 71.62 97 LEU A N 1
ATOM 768 C CA . LEU A 1 97 ? -8.318 -8.079 -21.725 1.00 71.62 97 LEU A CA 1
ATOM 769 C C . LEU A 1 97 ? -8.112 -9.506 -22.258 1.00 71.62 97 LEU A C 1
ATOM 771 O O . LEU A 1 97 ? -6.987 -9.973 -22.418 1.00 71.62 97 LEU A O 1
ATOM 775 N N . CYS A 1 98 ? -9.201 -10.220 -22.528 1.00 65.62 98 CYS A N 1
ATOM 776 C CA . CYS A 1 98 ? -9.132 -11.421 -23.352 1.00 65.62 98 CYS A CA 1
ATOM 777 C C . CYS A 1 98 ? -9.103 -11.019 -24.833 1.00 65.62 98 CYS A C 1
ATOM 779 O O . CYS A 1 98 ? -9.832 -10.096 -25.218 1.00 65.62 98 CYS A O 1
ATOM 781 N N . PRO A 1 99 ? -8.309 -11.701 -25.680 1.00 63.59 99 PRO A N 1
ATOM 782 C CA . PRO A 1 99 ? -8.455 -11.556 -27.117 1.00 63.59 99 PRO A CA 1
ATOM 783 C C . PRO A 1 99 ? -9.880 -11.981 -27.481 1.00 63.59 99 PRO A C 1
ATOM 785 O O . PRO A 1 99 ? -10.279 -13.127 -27.284 1.00 63.59 99 PRO A O 1
ATOM 788 N N . THR A 1 100 ? -10.663 -11.017 -27.948 1.00 63.72 100 THR A N 1
ATOM 789 C CA . THR A 1 100 ? -11.861 -11.305 -28.733 1.00 63.72 100 THR A CA 1
ATOM 790 C C . THR A 1 100 ? -11.336 -11.467 -30.152 1.00 63.72 100 THR A C 1
ATOM 792 O O . THR A 1 100 ? -10.636 -10.577 -30.630 1.00 63.72 100 THR A O 1
ATOM 795 N N . GLY A 1 101 ? -11.498 -12.677 -30.695 1.00 45.06 101 GLY A N 1
ATOM 796 C CA . GLY A 1 101 ? -10.890 -13.111 -31.957 1.00 45.06 101 GLY A CA 1
ATOM 797 C C . GLY A 1 101 ? -11.214 -12.222 -33.146 1.00 45.06 101 GLY A C 1
ATOM 798 O O . GLY A 1 101 ? -12.260 -11.538 -33.110 1.00 45.06 101 GLY A O 1
#

pLDDT: mean 85.92, std 7.93, range [45.06, 94.31]

Organism: Nephila pilipes (NCBI:txid299642)

Secondary structure (DSSP, 8-state):
-TT-S-EEEEEESSHHHHHHHHHHHHHHHHHHHHHTS--PEEEEEEE-SS-HHHHHHHHHHHHHHTT---SEEEEEEEE--HHHHHHHHTT--GGG-----

InterPro domains:
  IPR027417 P-loop containing nucleoside triphosphate hydrolase [G3DSA:3.40.50.300] (1-101)